Protein AF-D4DK82-F1 (afdb_monomer_lite)

Organism: Trichophyton verrucosum (strain HKI 0517) (NCBI:txid663202)

Foldseek 3Di:
DDDDDDDDPDDPPDDDVVRVCVVVHDVVVVVVVVVVVVVVPFDWDWDFDADPVRHTAKIWTATPVRDIDIDGDPNNDCPVVVVVVVVVVVVVVVVPPPPPDD

pLDDT: mean 70.05, std 16.35, range [40.0, 91.75]

Structure (mmCIF, N/CA/C/O backbone):
data_AF-D4DK82-F1
#
_entry.id   AF-D4DK82-F1
#
loop_
_atom_site.group_PDB
_atom_site.id
_atom_site.type_symbol
_atom_site.label_atom_id
_atom_site.label_alt_id
_atom_site.label_comp_id
_atom_site.label_asym_id
_atom_site.label_entity_id
_atom_site.label_seq_id
_atom_site.pdbx_PDB_ins_code
_atom_site.Cartn_x
_atom_site.Cartn_y
_atom_site.Cartn_z
_atom_site.occupancy
_atom_site.B_iso_or_equiv
_atom_site.auth_seq_id
_atom_site.auth_comp_id
_atom_site.auth_asym_id
_atom_site.auth_atom_id
_atom_site.pdbx_PDB_model_num
ATOM 1 N N . MET A 1 1 ? -17.275 -9.006 -50.966 1.00 45.25 1 MET A N 1
ATOM 2 C CA . MET A 1 1 ? -17.288 -9.950 -49.826 1.00 45.25 1 MET A CA 1
ATOM 3 C C . MET A 1 1 ? -15.877 -10.012 -49.266 1.00 45.25 1 MET A C 1
ATOM 5 O O . MET A 1 1 ? -14.969 -10.268 -50.042 1.00 45.25 1 MET A O 1
ATOM 9 N N . PHE A 1 2 ? -15.678 -9.720 -47.979 1.00 49.81 2 PHE A N 1
ATOM 10 C CA . PHE A 1 2 ? -14.365 -9.791 -47.327 1.00 49.81 2 PHE A CA 1
ATOM 11 C C . PHE A 1 2 ? -14.279 -11.086 -46.516 1.00 49.81 2 PHE A C 1
ATOM 13 O O . PHE A 1 2 ? -15.114 -11.330 -45.648 1.00 49.81 2 PHE A O 1
ATOM 20 N N . THR A 1 3 ? -13.296 -11.930 -46.816 1.00 61.62 3 THR A N 1
ATOM 21 C CA . THR A 1 3 ? -13.001 -13.140 -46.041 1.00 61.62 3 THR A CA 1
ATOM 22 C C . THR A 1 3 ? -12.247 -12.752 -44.773 1.00 61.62 3 THR A C 1
ATOM 24 O O . THR A 1 3 ? -11.193 -12.124 -44.855 1.00 61.62 3 THR A O 1
ATOM 27 N N . SER A 1 4 ? -12.781 -13.116 -43.606 1.00 56.41 4 SER A N 1
ATOM 28 C CA . SER A 1 4 ? -12.146 -12.864 -42.309 1.00 56.41 4 SER A CA 1
ATOM 29 C C . SER A 1 4 ? -10.817 -13.623 -42.217 1.00 56.41 4 SER A C 1
ATOM 31 O O . SER A 1 4 ? -10.791 -14.853 -42.177 1.00 56.41 4 SER A O 1
ATOM 33 N N . THR A 1 5 ? -9.696 -12.901 -42.224 1.00 63.59 5 THR A N 1
ATOM 34 C CA . THR A 1 5 ? -8.378 -13.468 -41.929 1.00 63.59 5 THR A CA 1
ATOM 35 C C . THR A 1 5 ? -8.283 -13.785 -40.442 1.00 63.59 5 THR A C 1
ATOM 37 O O . THR A 1 5 ? -8.522 -12.927 -39.593 1.00 63.59 5 THR A O 1
ATOM 40 N N . LYS A 1 6 ? -7.924 -15.037 -40.148 1.00 61.62 6 LYS A N 1
ATOM 41 C CA . LYS A 1 6 ? -7.667 -15.588 -38.813 1.00 61.62 6 LYS A CA 1
ATOM 42 C C . LYS A 1 6 ? -6.821 -14.607 -37.987 1.00 61.62 6 LYS A C 1
ATOM 44 O O . LYS A 1 6 ? -5.743 -14.214 -38.428 1.00 61.62 6 LYS A O 1
ATOM 49 N N . ALA A 1 7 ? -7.308 -14.207 -36.812 1.00 64.88 7 ALA A N 1
ATOM 50 C CA . ALA A 1 7 ? -6.584 -13.300 -35.927 1.00 64.88 7 ALA A CA 1
ATOM 51 C C . ALA A 1 7 ? -5.218 -13.906 -35.551 1.00 64.88 7 ALA A C 1
ATOM 53 O O . ALA A 1 7 ? -5.154 -14.980 -34.950 1.00 64.88 7 ALA A O 1
ATOM 54 N N . LEU A 1 8 ? -4.127 -13.229 -35.919 1.00 61.41 8 LEU A N 1
ATOM 55 C CA . LEU A 1 8 ? -2.783 -13.531 -35.431 1.00 61.41 8 LEU A CA 1
ATOM 56 C C . LEU A 1 8 ? -2.757 -13.213 -33.933 1.00 61.41 8 LEU A C 1
ATOM 58 O O . LEU A 1 8 ? -2.730 -12.051 -33.535 1.00 61.41 8 LEU A O 1
ATOM 62 N N . GLN A 1 9 ? -2.819 -14.248 -33.096 1.00 57.41 9 GLN A N 1
ATOM 63 C CA . GLN A 1 9 ? -2.648 -14.104 -31.655 1.00 57.41 9 GLN A CA 1
ATOM 64 C C . GLN A 1 9 ? -1.189 -13.721 -31.381 1.00 57.41 9 GLN A C 1
ATOM 66 O O . GLN A 1 9 ? -0.287 -14.552 -31.452 1.00 57.41 9 GLN A O 1
ATOM 71 N N . MET A 1 10 ? -0.954 -12.439 -31.110 1.00 58.19 10 MET A N 1
ATOM 72 C CA . MET A 1 10 ? 0.347 -11.929 -30.695 1.00 58.19 10 MET A CA 1
ATOM 73 C C . MET A 1 10 ? 0.520 -12.233 -29.200 1.00 58.19 10 MET A C 1
ATOM 75 O O . MET A 1 10 ? -0.148 -11.639 -28.357 1.00 58.19 10 MET A O 1
ATOM 79 N N . VAL A 1 11 ? 1.383 -13.191 -28.860 1.00 55.44 11 VAL A N 1
ATOM 80 C CA . VAL A 1 11 ? 1.735 -13.486 -27.463 1.00 55.44 11 VAL A CA 1
ATOM 81 C C . VAL A 1 11 ? 2.921 -12.604 -27.089 1.00 55.44 11 VAL A C 1
ATOM 83 O O . VAL A 1 11 ? 4.046 -12.855 -27.518 1.00 55.44 11 VAL A O 1
ATOM 86 N N . TYR A 1 12 ? 2.673 -11.550 -26.311 1.00 51.00 12 TYR A N 1
ATOM 87 C CA . TYR A 1 12 ? 3.742 -10.696 -25.800 1.00 51.00 12 TYR A CA 1
ATOM 88 C C . TYR A 1 12 ? 4.530 -11.457 -24.730 1.00 51.00 12 TYR A C 1
ATOM 90 O O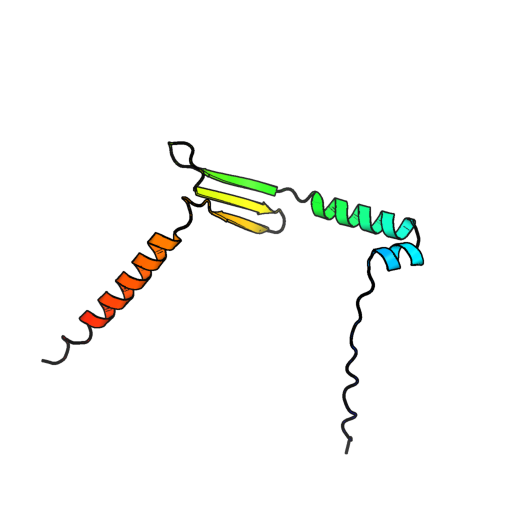 . TYR A 1 12 ? 4.099 -11.591 -23.584 1.00 51.00 12 TYR A O 1
ATOM 98 N N . LYS A 1 13 ? 5.686 -11.997 -25.115 1.00 67.81 13 LYS A N 1
ATOM 99 C CA . LYS A 1 13 ? 6.631 -12.610 -24.184 1.00 67.81 13 LYS A CA 1
ATOM 100 C C . LYS A 1 13 ? 7.448 -11.476 -23.566 1.00 67.81 13 LYS A C 1
ATOM 102 O O . LYS A 1 13 ? 8.336 -10.936 -24.216 1.00 67.81 13 LYS A O 1
ATOM 107 N N . GLY A 1 14 ? 7.085 -11.059 -22.353 1.00 69.62 14 GLY A N 1
ATOM 108 C CA . GLY A 1 14 ? 7.795 -9.990 -21.651 1.00 69.62 14 GLY A CA 1
ATOM 109 C C . GLY A 1 14 ? 9.292 -10.298 -21.524 1.00 69.62 14 GLY A C 1
ATOM 110 O O . GLY A 1 14 ? 9.670 -11.430 -21.226 1.00 69.62 14 GLY A O 1
ATOM 111 N N . ILE A 1 15 ? 10.129 -9.293 -21.765 1.00 76.31 15 ILE A N 1
ATOM 112 C CA . ILE A 1 15 ? 11.580 -9.330 -21.539 1.00 76.31 15 ILE A CA 1
ATOM 113 C C . ILE A 1 15 ? 11.880 -8.851 -20.115 1.00 76.31 15 ILE A C 1
ATOM 115 O O . ILE A 1 15 ? 11.221 -7.933 -19.621 1.00 76.31 15 ILE A O 1
ATOM 119 N N . SER A 1 16 ? 12.832 -9.490 -19.428 1.00 77.50 16 SER A N 1
ATOM 120 C CA . SER A 1 16 ? 13.190 -9.087 -18.065 1.00 77.50 16 SER A CA 1
ATOM 121 C C . SER A 1 16 ? 13.972 -7.769 -18.079 1.00 77.50 16 SER A C 1
ATOM 123 O O . SER A 1 16 ? 14.673 -7.446 -19.042 1.00 77.50 16 SER A O 1
ATOM 125 N N . LEU A 1 17 ? 13.869 -7.001 -16.990 1.00 74.88 17 LEU A N 1
ATOM 126 C CA . LEU A 1 17 ? 14.638 -5.764 -16.804 1.00 74.88 17 LEU A CA 1
ATOM 127 C C . LEU A 1 17 ? 16.152 -6.011 -16.823 1.00 74.88 17 LEU A C 1
ATOM 129 O O . LEU A 1 17 ? 16.905 -5.139 -17.234 1.00 74.88 17 LEU A O 1
ATOM 133 N N . GLU A 1 18 ? 16.588 -7.203 -16.420 1.00 79.81 18 GLU A N 1
ATOM 134 C CA . GLU A 1 18 ? 17.988 -7.631 -16.467 1.00 79.81 18 GLU A CA 1
ATOM 135 C C . GLU A 1 18 ? 18.472 -7.765 -17.914 1.00 79.81 18 GLU A C 1
ATOM 137 O O . GLU A 1 18 ? 19.521 -7.228 -18.268 1.00 79.81 18 GLU A O 1
ATOM 142 N N . THR A 1 19 ? 17.676 -8.418 -18.772 1.00 80.69 19 THR A N 1
ATOM 143 C CA . THR A 1 19 ? 17.971 -8.538 -20.205 1.00 80.69 19 THR A CA 1
ATOM 144 C C . THR A 1 19 ? 17.998 -7.161 -20.863 1.00 80.69 19 THR A C 1
ATOM 146 O O . THR A 1 19 ? 18.966 -6.825 -21.541 1.00 80.69 19 THR A O 1
ATOM 149 N N . LEU A 1 20 ? 17.004 -6.319 -20.574 1.00 77.75 20 LEU A N 1
ATOM 150 C CA . LEU A 1 20 ? 16.952 -4.940 -21.063 1.00 77.75 20 LEU A CA 1
ATOM 151 C C . LEU A 1 20 ? 18.140 -4.095 -20.597 1.00 77.75 20 LEU A C 1
ATOM 153 O O . LEU A 1 20 ? 18.712 -3.354 -21.389 1.00 77.75 20 LEU A O 1
ATOM 157 N N . GLY A 1 21 ? 18.534 -4.217 -19.330 1.00 80.25 21 GLY A N 1
ATOM 158 C CA . GLY A 1 21 ? 19.691 -3.517 -18.782 1.00 80.25 21 GLY A CA 1
ATOM 159 C C . GLY A 1 21 ? 21.001 -3.947 -19.435 1.00 80.25 21 GLY A C 1
ATOM 160 O O . GLY A 1 21 ? 21.868 -3.108 -19.672 1.00 80.25 21 GLY A O 1
ATOM 161 N N . SER A 1 22 ? 21.132 -5.233 -19.776 1.00 82.69 22 SER A N 1
ATOM 162 C CA . SER A 1 22 ? 22.302 -5.747 -20.494 1.00 82.69 22 SER A CA 1
ATOM 163 C C . SER A 1 22 ? 22.364 -5.291 -21.957 1.00 82.69 22 SER A C 1
ATOM 165 O O . SER A 1 22 ? 23.454 -5.047 -22.465 1.00 82.69 22 SER A O 1
ATOM 167 N N . GLU A 1 23 ? 21.211 -5.134 -22.616 1.00 82.62 23 GLU A N 1
ATOM 168 C CA . GLU A 1 23 ? 21.112 -4.769 -24.035 1.00 82.62 23 GLU A CA 1
ATOM 169 C C . GLU A 1 23 ? 21.183 -3.249 -24.261 1.00 82.62 23 GLU A C 1
ATOM 171 O O . GLU A 1 23 ? 21.892 -2.782 -25.149 1.00 82.62 23 GLU A O 1
ATOM 176 N N . ALA A 1 24 ? 20.487 -2.463 -23.434 1.00 83.25 24 ALA A N 1
ATOM 177 C CA . ALA A 1 24 ? 20.434 -1.004 -23.538 1.00 83.25 24 ALA A CA 1
ATOM 178 C C . ALA A 1 24 ? 21.587 -0.294 -22.801 1.00 83.25 24 ALA A C 1
ATOM 180 O O . ALA A 1 24 ? 21.843 0.890 -23.030 1.00 83.25 24 ALA A O 1
ATOM 181 N N . GLY A 1 25 ? 22.293 -1.009 -21.920 1.00 83.31 25 GLY A N 1
ATOM 182 C CA . GLY A 1 25 ? 23.476 -0.520 -21.222 1.00 83.31 25 GLY A CA 1
ATOM 183 C C . GLY A 1 25 ? 23.199 0.232 -19.908 1.00 83.31 25 GLY A C 1
ATOM 184 O O . GLY A 1 25 ? 22.058 0.391 -19.466 1.00 83.31 25 GLY A O 1
ATOM 185 N N . PRO A 1 26 ? 24.261 0.710 -19.236 1.00 80.06 26 PRO A N 1
ATOM 186 C CA . PRO A 1 26 ? 24.186 1.225 -17.865 1.00 80.06 26 PRO A CA 1
ATOM 187 C C . PRO A 1 26 ? 23.367 2.517 -17.719 1.00 80.06 26 PRO A C 1
ATOM 189 O O . PRO A 1 26 ? 22.761 2.738 -16.669 1.00 80.06 26 PRO A O 1
ATOM 192 N N . GLU A 1 27 ? 23.297 3.355 -18.758 1.00 83.69 27 GLU A N 1
ATOM 193 C CA . GLU A 1 27 ? 22.479 4.578 -18.735 1.00 83.69 27 GLU A CA 1
ATOM 194 C C . GLU A 1 27 ? 20.976 4.259 -18.660 1.00 83.69 27 GLU A C 1
ATOM 196 O O . GLU A 1 27 ? 20.242 4.951 -17.958 1.00 83.69 27 GLU A O 1
ATOM 201 N N . PHE A 1 28 ? 20.522 3.158 -19.274 1.00 85.50 28 PHE A N 1
ATOM 202 C CA . PHE A 1 28 ? 19.138 2.697 -19.138 1.00 85.50 28 PHE A CA 1
ATOM 203 C C . PHE A 1 28 ? 18.811 2.343 -17.683 1.00 85.50 28 PHE A C 1
ATOM 205 O O . PHE A 1 28 ? 17.834 2.842 -17.123 1.00 85.50 28 PHE A O 1
ATOM 212 N N . MET A 1 29 ? 19.663 1.545 -17.031 1.00 82.06 29 MET A N 1
ATOM 213 C CA . MET A 1 29 ? 19.460 1.165 -15.628 1.00 82.06 29 MET A CA 1
ATOM 214 C C . MET A 1 29 ? 19.496 2.376 -14.694 1.00 82.06 29 MET A C 1
ATOM 216 O O . MET A 1 29 ? 18.741 2.433 -13.727 1.00 82.06 29 MET A O 1
ATOM 220 N N . LYS A 1 30 ? 20.313 3.388 -14.999 1.00 85.06 30 LYS A N 1
ATOM 221 C CA . LYS A 1 30 ? 20.334 4.658 -14.266 1.00 85.06 30 LYS A CA 1
ATOM 222 C C . LYS A 1 30 ? 19.000 5.398 -14.379 1.00 85.06 30 LYS A C 1
ATOM 224 O O . LYS A 1 30 ? 18.472 5.828 -13.357 1.00 85.06 30 LYS A O 1
ATOM 229 N N . THR A 1 31 ? 18.419 5.501 -15.575 1.00 83.31 31 THR A N 1
ATOM 230 C CA . THR A 1 31 ? 17.088 6.101 -15.765 1.00 83.31 31 THR A CA 1
ATOM 231 C C . THR A 1 31 ? 16.003 5.309 -15.042 1.00 83.31 31 THR A C 1
ATOM 233 O O . THR A 1 31 ? 15.183 5.907 -14.348 1.00 83.31 31 THR A O 1
ATOM 236 N N . VAL A 1 32 ? 16.022 3.976 -15.143 1.00 82.88 32 VAL A N 1
ATOM 237 C CA . VAL A 1 32 ? 15.072 3.100 -14.440 1.00 82.88 32 VAL A CA 1
ATOM 238 C C . VAL A 1 32 ? 15.175 3.288 -12.928 1.00 82.88 32 VAL A C 1
ATOM 240 O O . VAL A 1 32 ? 14.152 3.467 -12.279 1.00 82.88 32 VAL A O 1
ATOM 243 N N . ASN A 1 33 ? 16.389 3.339 -12.378 1.00 81.88 33 ASN A N 1
ATOM 244 C CA . ASN A 1 33 ? 16.623 3.529 -10.946 1.00 81.88 33 ASN A CA 1
ATOM 245 C C . ASN A 1 33 ? 16.226 4.931 -10.451 1.00 81.88 33 ASN A C 1
ATOM 247 O O . ASN A 1 33 ? 15.726 5.088 -9.339 1.00 81.88 33 ASN A O 1
ATOM 251 N N . ILE A 1 34 ? 16.424 5.970 -11.267 1.00 81.81 34 ILE A N 1
ATOM 252 C CA . ILE A 1 34 ? 15.969 7.332 -10.946 1.00 81.81 34 ILE A CA 1
ATOM 253 C C . ILE A 1 34 ? 14.434 7.399 -10.967 1.00 81.81 34 ILE A C 1
ATOM 255 O O . ILE A 1 34 ? 13.824 8.000 -10.077 1.00 81.81 34 ILE A O 1
ATOM 259 N N . ALA A 1 35 ? 13.802 6.765 -11.958 1.00 75.38 35 ALA A N 1
ATOM 260 C CA . ALA A 1 35 ? 12.350 6.697 -12.073 1.00 75.38 35 ALA A CA 1
ATOM 261 C C . ALA A 1 35 ? 11.731 5.877 -10.929 1.00 75.38 35 ALA A C 1
ATOM 263 O O . ALA A 1 35 ? 10.774 6.337 -10.306 1.00 75.38 35 ALA A O 1
ATOM 264 N N . SER A 1 36 ? 12.302 4.718 -10.587 1.00 73.06 36 SER A N 1
ATOM 265 C CA . SER A 1 36 ? 11.841 3.891 -9.466 1.00 7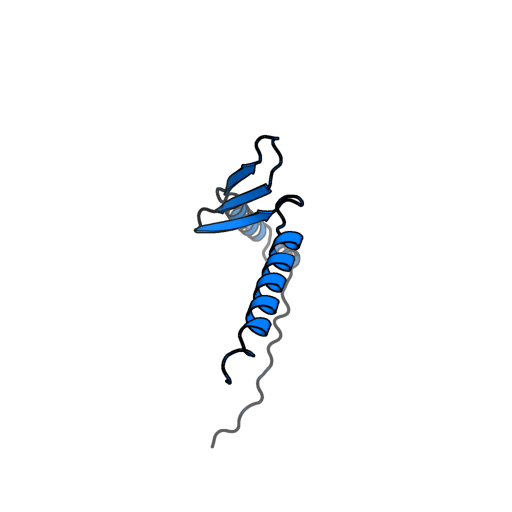3.06 36 SER A CA 1
ATOM 266 C C . SER A 1 36 ? 12.044 4.593 -8.122 1.00 73.06 36 SER A C 1
ATOM 268 O O . SER A 1 36 ? 11.103 4.679 -7.335 1.00 73.06 36 SER A O 1
ATOM 270 N N . GLY A 1 37 ? 13.201 5.221 -7.897 1.00 66.06 37 GLY A N 1
ATOM 271 C CA . GLY A 1 37 ? 13.469 5.992 -6.681 1.00 66.06 37 GLY A CA 1
ATOM 272 C C . GLY A 1 37 ? 12.544 7.203 -6.505 1.00 66.06 37 GLY A C 1
ATOM 273 O O . GLY A 1 37 ? 12.244 7.602 -5.380 1.00 66.06 37 GLY A O 1
ATOM 274 N N . SER A 1 38 ? 12.051 7.783 -7.603 1.00 61.09 38 SER A N 1
ATOM 275 C CA . SER A 1 38 ? 11.045 8.855 -7.568 1.00 61.09 38 SER A CA 1
ATOM 276 C C . SER A 1 38 ? 9.647 8.336 -7.208 1.00 61.09 38 SER A C 1
ATOM 278 O O . SER A 1 38 ? 8.876 9.049 -6.568 1.00 61.09 38 SER A O 1
ATOM 280 N N . ILE A 1 39 ? 9.327 7.088 -7.561 1.00 61.41 39 ILE A N 1
ATOM 281 C CA . ILE A 1 39 ? 8.068 6.425 -7.188 1.00 61.41 39 ILE A CA 1
ATOM 282 C C . ILE A 1 39 ? 8.071 6.039 -5.701 1.00 61.41 39 ILE A C 1
ATOM 284 O O . ILE A 1 39 ? 7.041 6.154 -5.037 1.00 61.41 39 ILE A O 1
ATOM 288 N N . GLU A 1 40 ? 9.220 5.635 -5.155 1.00 59.62 40 GLU A N 1
ATOM 289 C CA . GLU A 1 40 ? 9.355 5.230 -3.747 1.00 59.62 40 GLU A CA 1
ATOM 290 C C . GLU A 1 40 ? 9.250 6.400 -2.754 1.00 59.62 40 GLU A C 1
ATOM 292 O O . GLU A 1 40 ? 8.859 6.204 -1.606 1.00 59.62 40 GLU A O 1
ATOM 297 N N . LYS A 1 41 ? 9.533 7.635 -3.189 1.00 59.91 41 LYS A N 1
ATOM 298 C CA . LYS A 1 41 ? 9.482 8.847 -2.348 1.00 59.91 41 LYS A CA 1
ATOM 299 C C . LYS A 1 41 ? 8.106 9.513 -2.271 1.00 59.91 41 LYS A C 1
ATOM 301 O O . LYS A 1 41 ? 8.012 10.659 -1.828 1.00 59.91 41 LYS A O 1
ATOM 306 N N . LYS A 1 42 ? 7.032 8.844 -2.697 1.00 64.75 42 LYS A N 1
ATOM 307 C CA . LYS A 1 42 ? 5.674 9.366 -2.490 1.00 64.75 42 LYS A CA 1
ATOM 308 C C . LYS A 1 42 ? 5.438 9.547 -0.990 1.00 64.75 42 LYS A C 1
ATOM 310 O O . LYS A 1 42 ? 5.604 8.605 -0.217 1.00 64.75 42 LYS A O 1
ATOM 315 N N . LYS A 1 43 ? 5.071 10.759 -0.573 1.00 69.88 43 LYS A N 1
ATOM 316 C CA . LYS A 1 43 ? 4.813 11.076 0.831 1.00 69.88 43 LYS A CA 1
ATOM 317 C C . LYS A 1 43 ? 3.631 10.222 1.296 1.00 69.88 43 LYS A C 1
ATOM 319 O O . LYS A 1 43 ? 2.571 10.229 0.674 1.00 69.88 43 LYS A O 1
ATOM 324 N N . VAL A 1 44 ? 3.837 9.445 2.356 1.00 82.06 44 VAL A N 1
ATOM 325 C CA . VAL A 1 44 ? 2.782 8.633 2.975 1.00 82.06 44 VAL A CA 1
ATOM 326 C C . VAL A 1 44 ? 2.483 9.214 4.344 1.00 82.06 44 VAL A C 1
ATOM 328 O O . VAL A 1 44 ? 3.385 9.362 5.168 1.00 82.06 44 VAL A O 1
ATOM 331 N N . VAL A 1 45 ? 1.218 9.547 4.588 1.00 85.50 45 VAL A N 1
ATOM 332 C CA . VAL A 1 45 ? 0.730 9.932 5.914 1.00 85.50 45 VAL A CA 1
ATOM 333 C C . VAL A 1 45 ? 0.059 8.718 6.539 1.00 85.50 45 VAL A C 1
ATOM 335 O O . VAL A 1 45 ? -0.902 8.185 5.987 1.00 85.50 45 VAL A O 1
ATOM 338 N N . THR A 1 46 ? 0.560 8.288 7.696 1.00 89.75 46 THR A N 1
ATOM 339 C CA . THR A 1 46 ? -0.002 7.151 8.428 1.00 89.75 46 THR A CA 1
ATOM 340 C C . THR A 1 46 ? -0.825 7.635 9.613 1.00 89.75 46 THR A C 1
ATOM 342 O O . THR A 1 46 ? -0.301 8.294 10.508 1.00 89.75 46 THR A O 1
ATOM 345 N N . VAL A 1 47 ? -2.105 7.265 9.644 1.00 89.00 47 VAL A N 1
ATOM 346 C CA . VAL A 1 47 ? -3.020 7.539 10.761 1.00 89.00 47 VAL A CA 1
ATOM 347 C C . VAL A 1 47 ? -3.388 6.219 11.430 1.00 89.00 47 VAL A C 1
ATOM 349 O O . VAL A 1 47 ? -3.839 5.289 10.764 1.00 89.00 47 VAL A O 1
ATOM 352 N N . GLY A 1 48 ? -3.185 6.119 12.745 1.00 90.44 48 GLY A N 1
ATOM 353 C CA . GLY A 1 48 ? -3.474 4.910 13.518 1.00 90.44 48 GLY A CA 1
ATOM 354 C C . GLY A 1 48 ? -4.591 5.123 14.536 1.00 90.44 48 GLY A C 1
ATOM 355 O O . GLY A 1 48 ? -4.494 6.014 15.377 1.00 90.44 48 GLY A O 1
ATOM 356 N N . TYR A 1 49 ? -5.610 4.265 14.509 1.00 90.25 49 TYR A N 1
ATOM 357 C CA . TYR A 1 49 ? -6.661 4.224 15.524 1.00 90.25 49 TYR A CA 1
ATOM 358 C C . TYR A 1 49 ? -6.311 3.200 16.604 1.00 90.25 49 TYR A C 1
ATOM 360 O O . TYR A 1 49 ? -6.063 2.025 16.306 1.00 90.25 49 TYR A O 1
ATOM 368 N N . HIS A 1 50 ? -6.281 3.657 17.853 1.00 91.75 50 HIS A N 1
ATOM 369 C CA . HIS A 1 50 ? -5.862 2.872 19.009 1.00 91.75 50 HIS A CA 1
ATOM 370 C C . HIS A 1 50 ? -6.938 2.906 20.092 1.00 91.75 50 HIS A C 1
ATOM 372 O O . HIS A 1 50 ? -7.643 3.902 20.251 1.00 91.75 50 HIS A O 1
ATOM 378 N N . THR A 1 51 ? -7.048 1.822 20.854 1.00 88.38 51 THR A N 1
ATOM 379 C CA . THR A 1 51 ? -7.812 1.805 22.105 1.00 88.38 51 THR A CA 1
ATOM 380 C C . THR A 1 51 ? -7.101 2.630 23.181 1.00 88.38 51 THR A C 1
ATOM 382 O O . THR A 1 51 ? -5.907 2.917 23.078 1.00 88.38 51 THR A O 1
ATOM 385 N N . SER A 1 52 ? -7.804 2.942 24.272 1.00 86.06 52 SER A N 1
ATOM 386 C CA . SER A 1 52 ? -7.202 3.561 25.464 1.00 86.06 52 SER A CA 1
ATOM 387 C C . SER A 1 52 ? -6.069 2.724 26.075 1.00 86.06 52 SER A C 1
ATOM 389 O O . SER A 1 52 ? -5.161 3.276 26.685 1.00 86.06 52 SER A O 1
ATOM 391 N N . SER A 1 53 ? -6.084 1.403 25.866 1.00 88.25 53 SER A N 1
ATOM 392 C CA . SER A 1 53 ? -5.016 0.476 26.262 1.00 88.25 53 SER A CA 1
ATOM 393 C C . SER A 1 53 ? -3.811 0.455 25.305 1.00 88.25 53 SER A C 1
ATOM 395 O O . SER A 1 53 ? -2.879 -0.313 25.526 1.00 88.25 53 SER A O 1
ATOM 397 N N . GLY A 1 54 ? -3.825 1.245 24.225 1.00 86.44 54 GLY A N 1
ATOM 398 C CA . GLY A 1 54 ? -2.747 1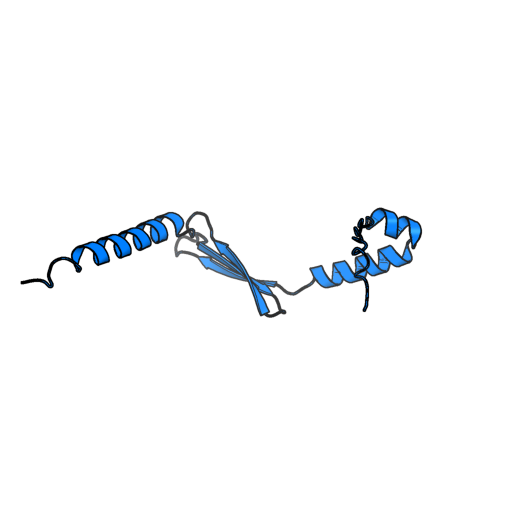.310 23.232 1.00 86.44 54 GLY A CA 1
ATOM 399 C C . GLY A 1 54 ? -2.790 0.215 22.160 1.00 86.44 54 GLY A C 1
ATOM 400 O O . GLY A 1 54 ? -1.874 0.103 21.346 1.00 86.44 54 GLY A O 1
ATOM 401 N N . THR A 1 55 ? -3.845 -0.600 22.107 1.00 87.69 55 THR A N 1
ATOM 402 C CA . THR A 1 55 ? -3.995 -1.633 21.076 1.00 87.69 55 THR A CA 1
ATOM 403 C C . THR A 1 55 ? -4.421 -0.991 19.758 1.00 87.69 55 THR A C 1
ATOM 405 O O . THR A 1 55 ? -5.491 -0.391 19.669 1.00 87.69 55 THR A O 1
ATOM 408 N N . ARG A 1 56 ? -3.603 -1.127 18.706 1.00 87.88 56 ARG A N 1
ATOM 409 C CA . ARG A 1 56 ? -3.946 -0.638 17.362 1.00 87.88 56 ARG A CA 1
ATOM 410 C C . ARG A 1 56 ? -5.087 -1.464 16.780 1.00 87.88 56 ARG A C 1
ATOM 412 O O . ARG A 1 56 ? -4.968 -2.685 16.691 1.00 87.88 56 ARG A O 1
ATOM 419 N N . LEU A 1 57 ? -6.151 -0.810 16.335 1.00 87.81 57 LEU A N 1
ATOM 420 C CA . LEU A 1 57 ? -7.290 -1.441 15.663 1.00 87.81 57 LEU A CA 1
ATOM 421 C C . LEU A 1 57 ? -7.183 -1.289 14.141 1.00 87.81 57 LEU A C 1
ATOM 423 O O . LEU A 1 57 ? -7.332 -2.267 13.411 1.00 87.81 57 LEU A O 1
ATOM 427 N N . LEU A 1 58 ? -6.836 -0.088 13.675 1.00 88.38 58 LEU A N 1
ATOM 428 C CA . LEU A 1 58 ? -6.742 0.264 12.259 1.00 88.38 58 LEU A CA 1
ATOM 429 C C . LEU A 1 58 ? -5.526 1.160 12.015 1.00 88.38 58 LEU A C 1
ATOM 431 O O . LEU A 1 58 ? -5.183 2.001 12.845 1.00 88.38 58 LEU A O 1
ATOM 435 N N . SER A 1 59 ? -4.888 0.991 10.862 1.00 91.25 59 SER A N 1
ATOM 436 C CA . SER A 1 59 ? -3.864 1.892 10.336 1.00 91.25 59 SER A CA 1
ATOM 437 C C . SER A 1 59 ? -4.224 2.256 8.902 1.00 91.25 59 SER A C 1
ATOM 439 O O . SER A 1 59 ? -4.414 1.359 8.087 1.00 91.25 59 SER A O 1
ATOM 441 N N . ILE A 1 60 ? -4.294 3.545 8.586 1.00 91.62 60 ILE A N 1
ATOM 442 C CA . ILE A 1 60 ? -4.553 4.048 7.233 1.00 91.62 60 ILE A CA 1
ATOM 443 C C . ILE A 1 60 ? -3.276 4.698 6.718 1.00 91.62 60 ILE A C 1
ATOM 445 O O . ILE A 1 60 ? -2.708 5.556 7.388 1.00 91.62 60 ILE A O 1
ATOM 449 N N . HIS A 1 61 ? -2.814 4.271 5.548 1.00 91.56 61 HIS A N 1
ATOM 450 C CA . HIS A 1 61 ? -1.696 4.869 4.826 1.00 91.56 61 HIS A CA 1
ATOM 451 C C . HIS A 1 61 ? -2.274 5.674 3.668 1.00 91.56 61 HIS A C 1
ATOM 453 O O . HIS A 1 61 ? -2.728 5.082 2.691 1.00 91.56 61 HIS A O 1
ATOM 459 N N . ALA A 1 62 ? -2.293 6.997 3.789 1.00 88.00 62 ALA A N 1
ATOM 460 C CA . ALA A 1 62 ? -2.772 7.898 2.748 1.00 88.00 62 ALA A CA 1
ATOM 461 C C . ALA A 1 62 ? -1.606 8.382 1.878 1.00 88.00 62 ALA A C 1
ATOM 463 O O . ALA A 1 62 ? -0.559 8.776 2.397 1.00 88.00 62 ALA A O 1
ATOM 464 N N . HIS A 1 63 ? -1.808 8.356 0.564 1.00 86.31 63 HIS A N 1
ATOM 465 C CA . HIS A 1 63 ? -0.854 8.787 -0.452 1.00 86.31 63 HIS A CA 1
ATOM 466 C C . HIS A 1 63 ? -1.311 10.103 -1.105 1.00 86.31 63 HIS A C 1
ATOM 468 O O . HIS A 1 63 ? -2.505 10.401 -1.179 1.00 86.31 63 HIS A O 1
ATOM 474 N N . ASP A 1 64 ? -0.362 10.875 -1.641 1.00 82.69 64 ASP A N 1
ATOM 475 C CA . ASP A 1 64 ? -0.638 12.155 -2.321 1.00 82.69 64 ASP A CA 1
ATOM 476 C C . ASP A 1 64 ? -1.494 12.009 -3.600 1.00 82.69 64 ASP A C 1
ATOM 478 O O . ASP A 1 64 ? -2.104 12.972 -4.063 1.00 82.69 64 ASP A O 1
ATOM 482 N N . ASP A 1 65 ? -1.582 10.803 -4.168 1.00 82.81 65 ASP A N 1
ATOM 483 C CA . ASP A 1 65 ? -2.405 10.488 -5.345 1.00 82.81 65 ASP A CA 1
ATOM 484 C C . ASP A 1 65 ? -3.882 10.215 -5.006 1.00 82.81 65 ASP A C 1
ATOM 486 O O . ASP A 1 65 ? -4.627 9.685 -5.830 1.00 82.81 65 ASP A O 1
ATOM 490 N N . ARG A 1 66 ? -4.320 10.625 -3.805 1.00 79.44 66 ARG A N 1
ATOM 491 C CA . ARG A 1 66 ? -5.679 10.436 -3.265 1.00 79.44 66 ARG A CA 1
ATOM 492 C C . ARG A 1 66 ? -6.064 8.973 -3.066 1.00 79.44 66 ARG A C 1
ATOM 494 O O . ARG A 1 66 ? -7.235 8.679 -2.838 1.00 79.44 66 ARG A O 1
ATOM 501 N N . THR A 1 67 ? -5.098 8.062 -3.125 1.00 87.00 67 THR A N 1
ATOM 502 C CA . THR A 1 67 ? -5.304 6.668 -2.743 1.00 87.00 67 THR A CA 1
ATOM 503 C C . THR A 1 67 ? -4.915 6.461 -1.285 1.00 87.00 67 THR A C 1
ATOM 505 O O . THR A 1 67 ? -4.080 7.179 -0.728 1.00 87.00 67 THR A O 1
ATOM 508 N N . TRP A 1 68 ? -5.519 5.468 -0.640 1.00 90.94 68 TRP A N 1
ATOM 509 C CA . TRP A 1 68 ? -5.079 5.018 0.672 1.00 90.94 68 TRP A CA 1
ATOM 510 C C . TRP A 1 68 ? -5.168 3.501 0.794 1.00 90.94 68 TRP A C 1
ATOM 512 O O . TRP A 1 68 ? -5.902 2.839 0.061 1.00 90.94 68 TRP A O 1
ATOM 522 N N . LYS A 1 69 ? -4.385 2.947 1.721 1.00 87.44 69 LYS A N 1
ATOM 523 C CA . LYS A 1 69 ? -4.425 1.533 2.101 1.00 87.44 69 LYS A CA 1
ATOM 524 C C . LYS A 1 69 ? -4.744 1.390 3.578 1.00 87.44 69 LYS A C 1
ATOM 526 O O . LYS A 1 69 ? -4.175 2.092 4.411 1.00 87.44 69 LYS A O 1
ATOM 531 N N . GLU A 1 70 ? -5.624 0.450 3.888 1.00 89.06 70 GLU A N 1
ATOM 532 C CA . GLU A 1 70 ? -6.092 0.178 5.243 1.00 89.06 70 GLU A CA 1
ATOM 533 C C . GLU A 1 70 ? -5.519 -1.141 5.756 1.00 89.06 70 GLU A C 1
ATOM 535 O O . GLU A 1 70 ? -5.494 -2.152 5.054 1.00 89.06 70 GLU A O 1
ATOM 540 N N . PHE A 1 71 ? -5.063 -1.129 7.003 1.00 87.69 71 PHE A N 1
ATOM 541 C CA . PHE A 1 71 ? -4.495 -2.283 7.683 1.00 87.69 71 PHE A CA 1
ATOM 542 C C . PHE A 1 71 ? -5.232 -2.496 9.003 1.00 87.69 71 PHE A C 1
ATOM 544 O O . PHE A 1 71 ? -4.996 -1.785 9.985 1.00 87.69 71 PHE A O 1
ATOM 551 N N . PHE A 1 72 ? -6.112 -3.493 9.033 1.00 85.69 72 PHE A N 1
ATOM 552 C CA . PHE A 1 72 ? -6.778 -3.931 10.256 1.00 85.69 72 PHE A CA 1
ATOM 553 C C . PHE A 1 72 ? -5.850 -4.830 11.068 1.00 85.69 72 PHE A C 1
ATOM 555 O O . PHE A 1 72 ? -5.213 -5.745 10.539 1.00 85.69 72 PHE A O 1
ATOM 562 N N . SER A 1 73 ? -5.773 -4.587 12.374 1.00 82.19 73 SER A N 1
ATOM 563 C CA . SER A 1 73 ? -5.098 -5.522 13.272 1.00 82.19 73 SER A CA 1
ATOM 564 C C . SER A 1 73 ? -5.958 -6.767 13.491 1.00 82.19 73 SER A C 1
ATOM 566 O O . SER A 1 73 ? -7.150 -6.774 13.194 1.00 82.19 73 SER A O 1
ATOM 568 N N . ARG A 1 74 ? -5.387 -7.823 14.081 1.00 78.69 74 ARG A N 1
ATOM 569 C CA . ARG A 1 74 ? -6.167 -9.006 14.496 1.00 78.69 74 ARG A CA 1
ATOM 570 C C . ARG A 1 74 ? -7.343 -8.637 15.407 1.00 78.69 74 ARG A C 1
ATOM 572 O O . ARG A 1 74 ? -8.398 -9.242 15.292 1.00 78.69 74 ARG A O 1
ATOM 579 N N . HIS A 1 75 ? -7.156 -7.633 16.261 1.00 72.25 75 HIS A N 1
ATOM 580 C CA . HIS A 1 75 ? -8.180 -7.113 17.171 1.00 72.25 75 HIS A CA 1
ATOM 581 C C . HIS A 1 75 ? -9.146 -6.132 16.492 1.00 72.25 75 HIS A C 1
ATOM 583 O O . HIS A 1 75 ? -10.229 -5.891 17.007 1.00 72.25 75 HIS A O 1
ATOM 589 N N . GLY A 1 76 ? -8.749 -5.563 15.352 1.00 62.59 76 GLY A N 1
ATOM 590 C CA . GLY A 1 76 ? -9.574 -4.696 14.517 1.00 62.59 76 GLY A CA 1
ATOM 591 C C . GLY A 1 76 ? -10.285 -5.417 13.376 1.00 62.59 76 GLY A C 1
ATOM 592 O O . GLY A 1 76 ? -11.047 -4.772 12.667 1.00 62.59 76 GLY A O 1
ATOM 593 N N . LYS A 1 77 ? -10.060 -6.724 13.171 1.00 62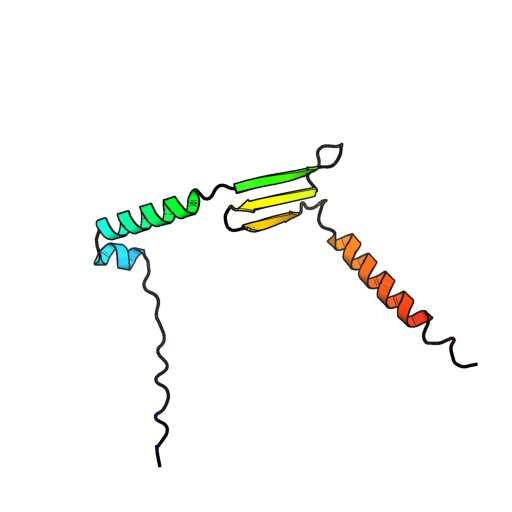.53 77 LYS A N 1
ATOM 594 C CA . LYS A 1 77 ? -10.818 -7.526 12.208 1.00 62.53 77 LYS A CA 1
ATOM 595 C C . LYS A 1 77 ? -12.247 -7.707 12.721 1.00 62.53 77 LYS A C 1
ATOM 597 O O . LYS A 1 77 ? -12.443 -8.399 13.719 1.00 62.53 77 LYS A O 1
ATOM 602 N N . PRO A 1 78 ? -13.263 -7.203 12.015 1.00 58.47 78 PRO A N 1
ATOM 603 C CA . PRO A 1 78 ? -14.646 -7.439 12.388 1.00 58.47 78 PRO A CA 1
ATOM 604 C C . PRO A 1 78 ? -15.157 -8.796 11.867 1.00 58.47 78 PRO A C 1
ATOM 606 O O . PRO A 1 78 ? -16.356 -8.977 11.749 1.00 58.47 78 PRO A O 1
ATOM 609 N N . GLU A 1 79 ? -14.299 -9.771 11.544 1.00 52.16 79 GLU A N 1
ATOM 610 C CA . GLU A 1 79 ? -14.713 -11.048 10.930 1.00 52.16 79 GLU A CA 1
ATOM 611 C C . GLU A 1 79 ? -15.686 -11.839 11.833 1.00 52.16 79 GLU A C 1
ATOM 613 O O . GLU A 1 79 ? -16.637 -12.443 11.343 1.00 52.16 79 GLU A O 1
ATOM 618 N N . ALA A 1 80 ? -15.551 -11.727 13.161 1.00 52.09 80 ALA A N 1
ATOM 619 C CA . ALA A 1 80 ? -16.522 -12.273 14.117 1.00 52.09 80 ALA A CA 1
ATOM 620 C C . ALA A 1 80 ? -17.793 -11.406 14.277 1.00 52.09 80 ALA A C 1
ATOM 622 O O . ALA A 1 80 ? -18.859 -11.929 14.589 1.00 52.09 80 ALA A O 1
ATOM 623 N N . ALA A 1 81 ? -17.709 -10.092 14.045 1.00 50.44 81 ALA A N 1
ATOM 624 C CA . ALA A 1 81 ? -18.826 -9.159 14.225 1.00 50.44 81 ALA A CA 1
ATOM 625 C C . ALA A 1 81 ? -19.689 -8.993 12.959 1.00 50.44 81 ALA A C 1
ATOM 627 O O . ALA A 1 81 ? -20.907 -8.878 13.060 1.00 50.44 81 ALA A O 1
ATOM 628 N N . ILE A 1 82 ? -19.090 -9.025 11.765 1.00 51.69 82 ILE A N 1
ATOM 629 C CA . ILE A 1 82 ? -19.781 -8.944 10.469 1.00 51.69 82 ILE A CA 1
ATOM 630 C C . ILE A 1 82 ? -20.503 -10.255 10.177 1.00 51.69 82 ILE A C 1
ATOM 632 O O . ILE A 1 82 ? -21.655 -10.214 9.757 1.00 51.69 82 ILE A O 1
ATOM 636 N N . SER A 1 83 ? -19.889 -11.406 10.477 1.00 49.38 83 SER A N 1
ATOM 637 C CA . SER A 1 83 ? -20.551 -12.710 10.322 1.00 49.38 83 SER A CA 1
ATOM 638 C C . SER A 1 83 ? -21.784 -12.823 11.230 1.00 49.38 83 SER A C 1
ATOM 640 O O . SER A 1 83 ? -22.851 -13.224 10.773 1.00 49.38 83 SER A O 1
ATOM 642 N N . ALA A 1 84 ? -21.680 -12.358 12.482 1.00 48.94 84 ALA A N 1
ATOM 643 C CA . ALA A 1 84 ? -22.809 -12.309 13.413 1.00 48.94 84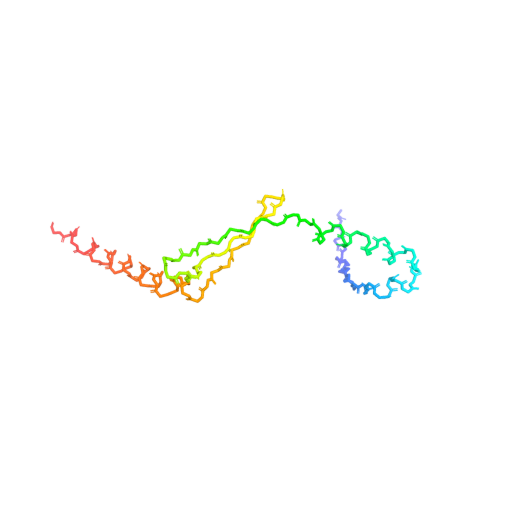 ALA A CA 1
ATOM 644 C C . ALA A 1 84 ? -23.887 -11.281 13.008 1.00 48.94 84 ALA A C 1
ATOM 646 O O . ALA A 1 84 ? -25.074 -11.494 13.255 1.00 48.94 84 ALA A O 1
ATOM 647 N N . SER A 1 85 ? -23.495 -10.174 12.366 1.00 49.69 85 SER A N 1
ATOM 648 C CA . SER A 1 85 ? -24.431 -9.136 11.910 1.00 49.69 85 SER A CA 1
ATOM 649 C C . SER A 1 85 ? -25.174 -9.529 10.625 1.00 49.69 85 SER A C 1
ATOM 651 O O . SER A 1 85 ? -26.351 -9.202 10.506 1.00 49.69 85 SER A O 1
ATOM 653 N N . LEU A 1 86 ? -24.540 -10.273 9.705 1.00 45.31 86 LEU A N 1
ATOM 654 C CA . LEU A 1 86 ? -25.193 -10.814 8.500 1.00 45.31 86 LEU A CA 1
ATOM 655 C C . LEU A 1 86 ? -26.166 -11.968 8.806 1.00 45.31 86 LEU A C 1
ATOM 657 O O . LEU A 1 86 ? -27.182 -12.117 8.124 1.00 45.31 86 LEU A O 1
ATOM 661 N N . GLN A 1 87 ? -25.891 -12.780 9.831 1.00 47.19 87 GLN A N 1
ATOM 662 C CA . GLN A 1 87 ? -26.839 -13.811 10.278 1.00 47.19 87 GLN A CA 1
ATOM 663 C C . GLN A 1 87 ? -28.071 -13.185 10.948 1.00 47.19 87 GLN A C 1
ATOM 665 O O . GLN A 1 87 ? -29.202 -13.547 10.643 1.00 47.19 87 GLN A O 1
ATOM 670 N N . LYS A 1 88 ? -27.885 -12.146 11.772 1.00 44.69 88 LYS A N 1
ATOM 671 C CA . LYS A 1 88 ? -29.006 -11.486 12.456 1.00 44.69 88 LYS A CA 1
ATOM 672 C C . LYS A 1 88 ? -29.971 -10.750 11.512 1.00 44.69 88 LYS A C 1
ATOM 674 O O . LYS A 1 88 ? -31.137 -10.591 11.859 1.00 44.69 88 LYS A O 1
ATOM 679 N N . SER A 1 89 ? -29.517 -10.314 10.334 1.00 46.62 89 SER A N 1
ATOM 680 C CA . SER A 1 89 ? -30.386 -9.702 9.318 1.00 46.62 89 SER A CA 1
ATOM 681 C C . SER A 1 89 ? -31.136 -10.716 8.449 1.00 46.62 89 SER A C 1
ATOM 683 O O . SER A 1 89 ? -32.183 -10.370 7.922 1.00 46.62 89 SER A O 1
ATOM 685 N N . SER A 1 90 ? -30.637 -11.950 8.306 1.00 49.47 90 SER A N 1
ATOM 686 C CA . SER A 1 90 ? -31.295 -12.991 7.496 1.00 49.47 90 SER A CA 1
ATOM 687 C C . SER A 1 90 ? -32.381 -13.751 8.268 1.00 49.47 90 SER A C 1
ATOM 689 O O . SER A 1 90 ? -33.410 -14.093 7.690 1.00 49.47 90 SER A O 1
ATOM 691 N N . ASP A 1 91 ? -32.230 -13.910 9.585 1.00 51.12 91 ASP A N 1
ATOM 692 C CA . ASP A 1 91 ? -33.257 -14.542 10.432 1.00 51.12 91 ASP A CA 1
ATOM 693 C C . ASP A 1 91 ? -34.446 -13.604 10.753 1.00 51.12 91 ASP A C 1
ATOM 695 O O . ASP A 1 91 ? -35.565 -14.052 11.023 1.00 51.12 91 ASP A O 1
ATOM 699 N N . ALA A 1 92 ? -34.237 -12.283 10.696 1.00 49.31 92 ALA A N 1
ATOM 700 C CA . ALA A 1 92 ? -35.286 -11.281 10.921 1.00 49.31 92 ALA A CA 1
ATOM 701 C C . ALA A 1 92 ? -36.220 -11.087 9.708 1.00 49.31 92 ALA A C 1
ATOM 703 O O . ALA A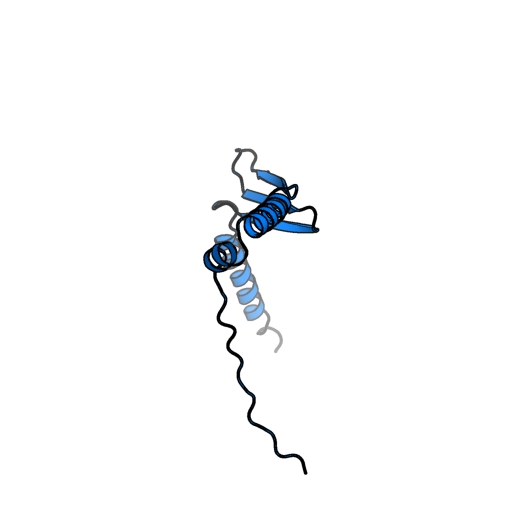 1 92 ? -37.347 -10.623 9.866 1.00 49.31 92 ALA A O 1
ATOM 704 N N . GLU A 1 93 ? -35.777 -11.452 8.501 1.00 44.38 93 GLU A N 1
ATOM 705 C CA . GLU A 1 93 ? -36.593 -11.373 7.282 1.00 44.38 93 GLU A CA 1
ATOM 706 C C . GLU A 1 93 ? -37.479 -12.621 7.106 1.00 44.38 93 GLU A C 1
ATOM 708 O O . GLU A 1 93 ? -38.602 -12.526 6.614 1.00 44.38 93 GLU A O 1
ATOM 713 N N . ALA A 1 94 ? -37.036 -13.780 7.611 1.00 46.81 94 ALA A N 1
ATOM 714 C CA . ALA A 1 94 ? -37.807 -15.026 7.581 1.00 46.81 94 ALA A CA 1
ATOM 715 C C . ALA A 1 94 ? -38.994 -15.050 8.565 1.00 46.81 94 ALA A C 1
ATOM 717 O O . ALA A 1 94 ? -39.948 -15.792 8.355 1.00 46.81 94 ALA A O 1
ATOM 718 N N . SER A 1 95 ? -38.968 -14.230 9.620 1.00 46.44 95 SER A N 1
ATOM 719 C CA . SER A 1 95 ? -40.030 -14.183 10.640 1.00 46.44 95 SER A CA 1
ATOM 720 C C . SER A 1 95 ? -41.150 -13.181 10.336 1.00 46.44 95 SER A C 1
ATOM 722 O O . SER A 1 95 ? -42.191 -13.233 10.982 1.00 46.44 95 SER A O 1
ATOM 724 N N . ASN A 1 96 ? -40.981 -12.305 9.338 1.00 49.97 96 ASN A N 1
ATOM 725 C CA . ASN A 1 96 ? -41.968 -11.271 8.996 1.00 49.97 96 ASN A CA 1
ATOM 726 C C . ASN A 1 96 ? -42.783 -11.587 7.724 1.00 49.97 96 ASN A C 1
ATOM 728 O O . ASN A 1 96 ? -43.678 -10.831 7.353 1.00 49.97 96 ASN A O 1
ATOM 732 N N . ALA A 1 97 ? -42.486 -12.700 7.044 1.00 47.19 97 ALA A N 1
ATOM 733 C CA . ALA A 1 97 ? -43.178 -13.117 5.821 1.00 47.19 97 ALA A CA 1
ATOM 734 C C . ALA A 1 97 ? -44.385 -14.048 6.067 1.00 47.19 97 ALA A C 1
ATOM 736 O O . ALA A 1 97 ? -45.142 -14.308 5.132 1.00 47.19 97 ALA A O 1
ATOM 737 N N . GLU A 1 98 ? -44.597 -14.534 7.297 1.00 47.34 98 GLU A N 1
ATOM 738 C CA . GLU A 1 98 ? -45.651 -15.520 7.601 1.00 47.34 98 GLU A CA 1
ATOM 739 C C . GLU A 1 98 ? -46.852 -14.954 8.389 1.00 47.34 98 GLU A C 1
ATOM 741 O O . GLU A 1 98 ? -47.858 -15.638 8.552 1.00 47.34 98 GLU A O 1
ATOM 746 N N . GLU A 1 99 ? -46.832 -13.674 8.787 1.00 47.22 99 GLU A N 1
ATOM 747 C CA . GLU A 1 99 ? -47.945 -13.014 9.500 1.00 47.22 99 GLU A CA 1
ATOM 748 C C . GLU A 1 99 ? -48.607 -11.896 8.667 1.00 47.22 99 GLU A C 1
ATOM 750 O O . GLU A 1 99 ? -48.907 -10.809 9.147 1.00 47.22 99 GLU A O 1
ATOM 755 N N . SER A 1 100 ? -48.836 -12.141 7.373 1.00 44.38 100 SER A N 1
ATOM 756 C CA . SER A 1 100 ? -49.658 -11.258 6.517 1.00 44.38 100 SER A CA 1
ATOM 757 C C . SER A 1 100 ? -50.618 -12.043 5.612 1.00 44.38 100 SER A C 1
ATOM 759 O O . SER A 1 100 ? -50.889 -11.698 4.463 1.00 44.38 100 SER A O 1
ATOM 761 N N . LYS A 1 101 ? -51.140 -13.155 6.140 1.00 45.06 101 LYS A N 1
ATOM 762 C CA . LYS A 1 101 ? -52.312 -13.859 5.602 1.00 45.06 101 LYS A CA 1
ATOM 763 C C . LYS A 1 101 ? -53.183 -14.351 6.756 1.00 45.06 101 LYS A C 1
ATOM 765 O O . LYS A 1 101 ? -53.171 -15.531 7.101 1.00 45.06 101 LYS A O 1
ATOM 770 N N . LYS A 1 102 ? -53.951 -13.442 7.344 1.00 40.00 102 LYS A N 1
ATOM 771 C CA . LYS A 1 102 ? -55.188 -13.797 8.036 1.00 40.00 102 LYS A CA 1
ATOM 772 C C . LYS A 1 102 ? -56.253 -12.754 7.765 1.00 40.00 102 LYS A C 1
ATOM 774 O O . LYS A 1 102 ? -55.899 -11.557 7.786 1.00 40.00 102 LYS A O 1
#

Secondary structure (DSSP, 8-state):
-------------PPPHHHHHHHH-HHHHHHHHHHHHHHHT--EEEEEEE-TT--EEEEEEEETTS-EEEEE-TTT-THHHHHHHHHHHHHHHHTSSSSS--

Radius of gyration: 27.56 Å; chains: 1; bounding box: 79×28×76 Å

Sequence (102 aa):
MFTSTKALQMVYKGISLETLGSEAGPEFMKTVNIASGSIEKKKVVTVGYHTSSGTRLLSIHAHDDRTWKEFFSRHGKPEAAISASLQKSSDAEASNAEESKK